Protein AF-A0A9X6W369-F1 (afdb_monomer_lite)

Structure (mmCIF, N/CA/C/O backbone):
data_AF-A0A9X6W369-F1
#
_entry.id   AF-A0A9X6W369-F1
#
loop_
_atom_site.group_PDB
_atom_site.id
_atom_site.type_symbol
_atom_site.label_atom_id
_atom_site.label_alt_id
_atom_site.label_comp_id
_atom_site.label_asym_id
_atom_site.label_entity_id
_atom_site.label_seq_id
_atom_site.pdbx_PDB_ins_code
_atom_site.Cartn_x
_atom_site.Cartn_y
_atom_site.Cartn_z
_atom_site.occupancy
_atom_site.B_iso_or_equiv
_atom_site.auth_seq_id
_atom_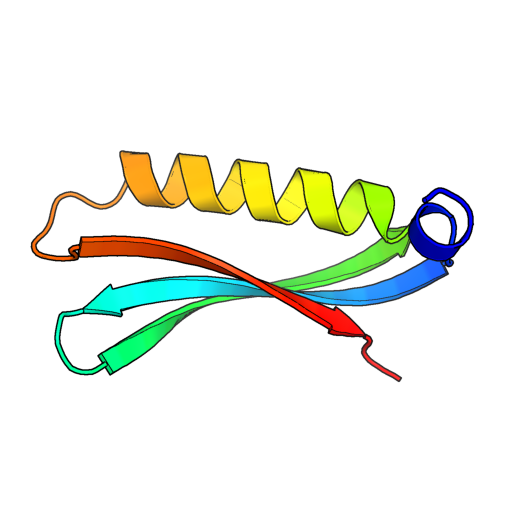site.auth_comp_id
_atom_site.auth_asym_id
_atom_site.auth_atom_id
_atom_site.pdbx_PDB_model_num
ATOM 1 N N . MET A 1 1 ? -2.167 19.998 8.680 1.00 58.38 1 MET A N 1
ATOM 2 C CA . MET A 1 1 ? -2.092 18.557 9.030 1.00 58.38 1 MET A CA 1
ATOM 3 C C . MET A 1 1 ? -2.100 18.448 10.549 1.00 58.38 1 MET A C 1
ATOM 5 O O . MET A 1 1 ? -1.168 19.000 11.123 1.00 58.38 1 MET A O 1
ATOM 9 N N . PRO A 1 2 ? -3.165 17.934 11.214 1.00 51.50 2 PRO A N 1
ATOM 10 C CA . PRO A 1 2 ? -3.073 16.568 11.781 1.00 51.50 2 PRO A CA 1
ATOM 11 C C . PRO A 1 2 ? -4.393 15.787 12.063 1.00 51.50 2 PRO A C 1
ATOM 13 O O . PRO A 1 2 ? -4.311 14.596 12.359 1.00 51.50 2 PRO A O 1
ATOM 16 N N . ASN A 1 3 ? -5.599 16.372 11.981 1.00 58.50 3 ASN A N 1
ATOM 17 C CA . ASN A 1 3 ? -6.819 15.697 12.478 1.00 58.50 3 ASN A CA 1
ATOM 18 C C . ASN A 1 3 ? -7.266 14.503 11.624 1.00 58.50 3 ASN A C 1
ATOM 20 O O . ASN A 1 3 ? -7.806 13.532 12.151 1.00 58.50 3 ASN A O 1
ATOM 24 N N . GLU A 1 4 ? -6.988 14.529 10.321 1.00 70.94 4 GLU A N 1
ATOM 25 C CA . GLU A 1 4 ? -7.406 13.455 9.419 1.00 70.94 4 GLU A CA 1
ATOM 26 C C . GLU A 1 4 ? -6.672 12.135 9.684 1.00 70.94 4 GLU A C 1
ATOM 28 O O . GLU A 1 4 ? -7.269 11.073 9.520 1.00 70.94 4 GLU A O 1
ATOM 33 N N . LEU A 1 5 ? -5.424 12.162 10.173 1.00 77.50 5 LEU A N 1
ATOM 34 C CA . LEU A 1 5 ? -4.645 10.945 10.451 1.00 77.50 5 LEU A CA 1
ATOM 35 C C . LEU A 1 5 ? -5.229 10.111 11.602 1.00 77.50 5 LEU A C 1
ATOM 37 O O . LEU A 1 5 ? -5.053 8.890 11.625 1.00 77.50 5 LEU A O 1
ATOM 41 N N . ASN A 1 6 ? -5.948 10.750 12.526 1.00 80.81 6 ASN A N 1
ATOM 42 C CA . ASN A 1 6 ? -6.660 10.076 13.612 1.00 80.81 6 ASN A CA 1
ATOM 43 C C . ASN A 1 6 ? -8.047 9.575 13.195 1.00 80.81 6 ASN A C 1
ATOM 45 O O . ASN A 1 6 ? -8.690 8.864 13.970 1.00 80.81 6 ASN A O 1
ATOM 49 N N . THR A 1 7 ? -8.495 9.888 11.974 1.00 87.38 7 THR A N 1
ATOM 50 C CA . THR A 1 7 ? -9.765 9.385 11.450 1.00 87.38 7 THR A CA 1
ATOM 51 C C . THR A 1 7 ? -9.722 7.871 11.431 1.00 87.38 7 THR A C 1
ATOM 53 O O . THR A 1 7 ? -8.854 7.256 10.804 1.00 87.38 7 THR A O 1
ATOM 56 N N . THR A 1 8 ? -10.663 7.275 12.150 1.00 89.44 8 THR A N 1
ATOM 57 C CA . THR A 1 8 ? -10.819 5.827 12.191 1.00 89.44 8 THR A CA 1
ATOM 58 C C . THR A 1 8 ? -11.808 5.431 11.105 1.00 89.44 8 THR A C 1
ATOM 60 O O . THR A 1 8 ? -12.803 6.118 10.880 1.00 89.44 8 THR A O 1
ATOM 63 N N . GLY A 1 9 ? -11.521 4.354 10.392 1.00 91.81 9 GLY A N 1
ATOM 64 C CA . GLY A 1 9 ? -12.374 3.879 9.315 1.00 91.81 9 GLY A CA 1
ATOM 65 C C . GLY A 1 9 ? -11.841 2.591 8.721 1.00 91.81 9 GLY A C 1
ATOM 66 O O . GLY A 1 9 ? -10.810 2.066 9.154 1.00 91.81 9 GLY A O 1
ATOM 67 N N . LYS A 1 10 ? -12.555 2.082 7.726 1.00 94.31 10 LYS A N 1
ATOM 68 C CA . LYS A 1 10 ? -12.063 1.011 6.877 1.00 94.31 10 LYS A CA 1
ATOM 69 C C . LYS A 1 10 ? -11.370 1.648 5.677 1.00 94.31 10 LYS A C 1
ATOM 71 O O . LYS A 1 10 ? -11.909 2.537 5.030 1.00 94.31 10 LYS A O 1
ATOM 76 N N . TRP A 1 11 ? -10.144 1.233 5.411 1.00 94.75 11 TRP A N 1
ATOM 77 C CA . TRP A 1 11 ? -9.284 1.817 4.392 1.00 94.75 11 TRP A CA 1
ATOM 78 C C . TRP A 1 11 ? -8.841 0.728 3.433 1.00 94.75 11 TRP A C 1
ATOM 80 O O . TRP A 1 11 ? -8.241 -0.264 3.845 1.00 94.75 11 TRP A O 1
ATOM 90 N N . ARG A 1 12 ? -9.094 0.920 2.145 1.00 95.25 12 ARG A N 1
ATOM 91 C CA . ARG A 1 12 ? -8.527 0.098 1.087 1.00 95.25 12 ARG A CA 1
ATOM 92 C C . ARG A 1 12 ? -7.167 0.659 0.703 1.00 95.25 12 ARG A C 1
ATOM 94 O O . ARG A 1 12 ? -7.058 1.795 0.245 1.00 95.25 12 ARG A O 1
ATOM 101 N N . LEU A 1 13 ? -6.138 -0.141 0.927 1.00 94.50 13 LEU A N 1
ATOM 102 C CA . LEU A 1 13 ? -4.753 0.138 0.588 1.00 94.50 13 LEU A CA 1
ATOM 103 C C . LEU A 1 13 ? -4.466 -0.506 -0.764 1.00 94.50 13 LEU A C 1
ATOM 105 O O . LEU A 1 13 ? -4.629 -1.717 -0.913 1.00 94.50 13 LEU A O 1
ATOM 109 N N . GLU A 1 14 ? -4.042 0.281 -1.744 1.00 94.31 14 GLU A N 1
ATOM 110 C CA . GLU A 1 14 ? -3.717 -0.208 -3.082 1.00 94.31 14 GLU A CA 1
ATOM 111 C C . GLU A 1 14 ? -2.294 0.203 -3.448 1.00 94.31 14 GLU A C 1
ATOM 113 O O . GLU A 1 14 ? -1.889 1.343 -3.218 1.00 94.31 14 GLU A O 1
ATOM 118 N N . ILE A 1 15 ? -1.543 -0.733 -4.017 1.00 91.19 15 ILE A N 1
ATOM 119 C CA . ILE A 1 15 ? -0.204 -0.507 -4.560 1.00 91.19 15 ILE A CA 1
ATOM 120 C C . ILE A 1 15 ? -0.306 -0.634 -6.069 1.00 91.19 15 ILE A C 1
ATOM 122 O O . ILE A 1 15 ? -0.909 -1.582 -6.581 1.00 91.19 15 ILE A O 1
ATOM 126 N N . LEU A 1 16 ? 0.274 0.335 -6.759 1.00 90.12 16 LEU A N 1
ATOM 127 C CA . LEU A 1 16 ? 0.227 0.479 -8.201 1.00 90.12 16 LEU A CA 1
ATOM 128 C C . LEU A 1 16 ? 1.626 0.223 -8.754 1.00 90.12 16 LEU A C 1
ATOM 130 O O . LEU A 1 16 ? 2.578 0.848 -8.296 1.00 90.12 16 LEU A O 1
ATOM 134 N N . ALA A 1 17 ? 1.755 -0.661 -9.737 1.00 86.94 17 ALA A N 1
ATOM 135 C CA . ALA A 1 17 ? 2.940 -0.680 -10.586 1.00 86.94 17 ALA A CA 1
ATOM 136 C C . ALA A 1 17 ? 2.722 0.302 -11.740 1.00 86.94 17 ALA A C 1
ATOM 138 O O . ALA A 1 17 ? 1.675 0.261 -12.398 1.00 86.94 17 ALA A O 1
ATOM 139 N N . ILE A 1 18 ? 3.692 1.192 -11.946 1.00 82.56 18 ILE A N 1
ATOM 140 C CA . ILE A 1 18 ? 3.640 2.253 -12.950 1.00 82.56 18 ILE A CA 1
ATOM 141 C C . ILE A 1 18 ? 4.404 1.782 -14.188 1.00 82.56 18 ILE A C 1
ATOM 143 O O . ILE A 1 18 ? 5.627 1.649 -14.167 1.00 82.56 18 ILE A O 1
ATOM 147 N N . PHE A 1 19 ? 3.675 1.549 -15.274 1.00 79.50 19 PHE A N 1
ATOM 148 C CA . PHE A 1 19 ? 4.215 1.309 -16.611 1.00 79.50 19 PHE A CA 1
ATOM 149 C C . PHE A 1 19 ? 4.031 2.580 -17.456 1.00 79.50 19 PHE A C 1
ATOM 151 O O . PHE A 1 19 ? 3.118 3.359 -17.171 1.00 79.50 19 PHE A O 1
ATOM 158 N N . PRO A 1 20 ? 4.823 2.797 -18.522 1.00 68.31 20 PRO A N 1
ATOM 159 C CA . PRO A 1 20 ? 4.833 4.068 -19.258 1.00 68.31 20 PRO A CA 1
ATOM 160 C C . PRO A 1 20 ? 3.480 4.467 -19.878 1.00 68.31 20 PRO A C 1
ATOM 162 O O . PRO A 1 20 ? 3.289 5.627 -20.221 1.00 68.31 20 PRO A O 1
ATOM 165 N N . MET A 1 21 ? 2.525 3.537 -19.999 1.00 74.94 21 MET A N 1
ATOM 166 C CA . MET A 1 21 ? 1.174 3.809 -20.516 1.00 74.94 21 MET A CA 1
ATOM 167 C C . MET A 1 21 ? 0.043 3.231 -19.653 1.00 74.94 21 MET A C 1
ATOM 169 O O . MET A 1 21 ? -1.118 3.261 -20.061 1.00 74.94 21 MET A O 1
ATOM 173 N N . LYS A 1 22 ? 0.347 2.647 -18.485 1.00 75.12 22 LYS A N 1
ATOM 174 C CA . LYS A 1 22 ? -0.669 1.968 -17.672 1.00 75.12 22 LYS A CA 1
ATOM 175 C C . LYS A 1 22 ? -0.280 1.893 -16.204 1.00 75.12 22 LYS A C 1
ATOM 177 O O . LYS A 1 22 ? 0.829 1.500 -15.860 1.00 75.12 22 LYS A O 1
ATOM 182 N N . GLU A 1 23 ? -1.244 2.163 -15.337 1.00 77.06 23 GLU A N 1
ATOM 183 C CA . GLU A 1 23 ? -1.154 1.824 -13.921 1.00 77.06 23 GLU A CA 1
ATOM 184 C C . GLU A 1 23 ? -1.925 0.529 -13.670 1.00 77.06 23 GLU A C 1
ATOM 186 O O . GLU A 1 23 ? -3.092 0.407 -14.052 1.00 77.06 23 GLU A O 1
ATOM 191 N N . ASN A 1 24 ? -1.291 -0.441 -13.013 1.00 84.06 24 ASN A N 1
ATOM 192 C CA . ASN A 1 24 ? -1.956 -1.671 -12.589 1.00 84.06 24 ASN A CA 1
ATOM 193 C C . ASN A 1 24 ? -1.902 -1.801 -11.070 1.00 84.06 24 ASN A C 1
ATOM 195 O O . ASN A 1 24 ? -0.843 -1.657 -10.462 1.00 84.06 24 ASN A O 1
ATOM 199 N N . VAL A 1 25 ? -3.039 -2.133 -10.454 1.00 86.25 25 VAL A N 1
ATOM 200 C CA . VAL A 1 25 ? -3.081 -2.491 -9.032 1.00 86.25 25 VAL A CA 1
ATOM 201 C C . VAL A 1 25 ? -2.432 -3.863 -8.868 1.00 86.25 25 VAL A C 1
ATOM 203 O O . VAL A 1 25 ? -3.009 -4.876 -9.250 1.00 86.25 25 VAL A O 1
ATOM 206 N N . VAL A 1 26 ? -1.232 -3.895 -8.294 1.00 85.69 26 VAL A N 1
ATOM 207 C CA . VAL A 1 26 ? -0.462 -5.131 -8.056 1.00 85.69 26 VAL A CA 1
ATOM 208 C C . VAL A 1 26 ? -0.686 -5.709 -6.664 1.00 85.69 26 VAL A C 1
ATOM 210 O O . VAL A 1 26 ? -0.341 -6.857 -6.389 1.00 85.69 26 VAL A O 1
ATOM 213 N N . TYR A 1 27 ? -1.264 -4.917 -5.764 1.00 87.50 27 TYR A N 1
ATOM 214 C CA . TYR A 1 27 ? -1.666 -5.366 -4.443 1.00 87.50 27 TYR A CA 1
ATOM 215 C C . TYR A 1 27 ? -2.830 -4.519 -3.941 1.00 87.50 27 TYR A C 1
ATOM 217 O O . TYR A 1 27 ? -2.820 -3.295 -4.068 1.00 87.50 27 TYR A O 1
ATOM 225 N N . SER A 1 28 ? -3.822 -5.174 -3.347 1.00 92.06 28 SER A N 1
ATOM 226 C CA . SER A 1 28 ? -4.939 -4.521 -2.677 1.00 92.06 28 SER A CA 1
ATOM 227 C C . SER A 1 28 ? -5.212 -5.244 -1.369 1.00 92.06 28 SER A C 1
ATOM 229 O O . SER A 1 28 ? -5.243 -6.472 -1.324 1.00 92.06 28 SER A O 1
ATOM 231 N N . THR A 1 29 ? -5.387 -4.487 -0.296 1.00 93.31 29 THR A N 1
ATOM 232 C CA . THR A 1 29 ? -5.811 -5.025 0.994 1.00 93.31 29 THR A CA 1
ATOM 233 C C . THR A 1 29 ? -6.685 -4.014 1.708 1.00 93.31 29 THR A C 1
ATOM 235 O O . THR A 1 29 ? -6.676 -2.825 1.387 1.00 93.31 29 THR A O 1
ATOM 238 N N . THR A 1 30 ? -7.434 -4.475 2.694 1.00 93.81 30 THR A N 1
ATOM 239 C CA . THR A 1 30 ? -8.278 -3.631 3.529 1.00 93.81 30 THR A CA 1
ATOM 240 C C . THR A 1 30 ? -7.739 -3.605 4.950 1.00 93.81 30 THR A C 1
ATOM 242 O O . THR A 1 30 ? -7.313 -4.613 5.506 1.00 93.81 30 THR A O 1
ATOM 245 N N . TYR A 1 31 ? -7.745 -2.421 5.547 1.00 92.25 31 TYR A N 1
ATOM 246 C CA . TYR A 1 31 ? -7.302 -2.185 6.909 1.00 92.25 31 TYR A CA 1
ATOM 247 C C . TYR A 1 31 ? -8.346 -1.363 7.653 1.00 92.25 31 TYR A C 1
ATOM 249 O O . TYR A 1 31 ? -8.717 -0.280 7.214 1.00 92.25 31 TYR A O 1
ATOM 257 N N . GLN A 1 32 ? -8.784 -1.855 8.805 1.00 93.38 32 GLN A N 1
ATOM 258 C CA . GLN A 1 32 ? -9.669 -1.121 9.696 1.00 93.38 32 GLN A CA 1
ATOM 259 C C . GLN A 1 32 ? -8.854 -0.494 10.827 1.00 93.38 32 GLN A C 1
ATOM 261 O O . GLN A 1 32 ? -8.129 -1.187 11.539 1.00 93.38 32 GLN A O 1
ATOM 266 N N . GLY A 1 33 ? -8.950 0.824 10.980 1.00 92.94 33 GLY A N 1
ATOM 267 C CA . GLY A 1 33 ? -8.244 1.561 12.021 1.00 92.94 33 GLY A CA 1
ATOM 268 C C . GLY A 1 33 ? -7.974 3.009 11.632 1.00 92.94 33 GLY A C 1
ATOM 269 O O . GLY A 1 33 ? -8.694 3.600 10.830 1.00 92.94 33 GLY A O 1
ATOM 270 N N . ARG A 1 34 ? -6.936 3.600 12.225 1.00 92.75 34 ARG A N 1
ATOM 271 C CA . ARG A 1 34 ? -6.569 5.006 11.992 1.00 92.75 34 ARG A CA 1
ATOM 272 C C . ARG A 1 34 ? -5.902 5.207 10.630 1.00 92.75 34 ARG A C 1
ATOM 274 O O . ARG A 1 34 ? -5.009 4.434 10.271 1.00 92.75 34 ARG A O 1
ATOM 281 N N . LEU A 1 35 ? -6.265 6.278 9.924 1.00 90.12 35 LEU A N 1
ATOM 282 C CA . LEU A 1 35 ? -5.696 6.654 8.626 1.00 90.12 35 LEU A CA 1
ATOM 283 C C . LEU A 1 35 ? -4.163 6.761 8.665 1.00 90.12 35 LEU A C 1
ATOM 285 O O . LEU A 1 35 ? -3.491 6.290 7.754 1.00 90.12 35 LEU A O 1
ATOM 289 N N . GLY A 1 36 ? -3.578 7.294 9.741 1.00 89.50 36 GLY A N 1
ATOM 290 C CA . GLY A 1 36 ? -2.120 7.381 9.879 1.00 89.50 36 GLY A CA 1
ATOM 291 C C . GLY A 1 36 ? -1.421 6.018 9.851 1.00 89.50 36 GLY A C 1
ATOM 292 O O . GLY A 1 36 ? -0.383 5.861 9.213 1.00 89.50 36 GLY A O 1
ATOM 293 N N . VAL A 1 37 ? -2.032 4.993 10.454 1.00 90.75 37 VAL A 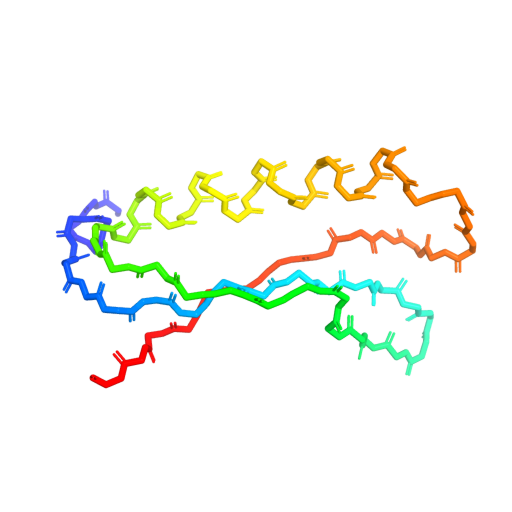N 1
ATOM 294 C CA . VAL A 1 37 ? -1.507 3.618 10.388 1.00 90.75 37 VAL A CA 1
ATOM 295 C C . VAL A 1 37 ? -1.693 3.039 8.985 1.00 90.75 37 VAL A C 1
ATOM 297 O O . VAL A 1 37 ? -0.816 2.334 8.491 1.00 90.75 37 VAL A O 1
ATOM 300 N N . ALA A 1 38 ? -2.803 3.368 8.320 1.00 91.62 38 ALA A N 1
ATOM 301 C CA . ALA A 1 38 ? -3.069 3.000 6.931 1.00 91.62 38 ALA A CA 1
ATOM 302 C C . ALA A 1 38 ? -1.964 3.538 5.989 1.00 91.62 38 ALA A C 1
ATOM 304 O O . ALA A 1 38 ? -1.428 2.784 5.175 1.00 91.62 38 ALA A O 1
ATOM 305 N N . TYR A 1 39 ? -1.550 4.798 6.183 1.00 91.12 39 TYR A N 1
ATOM 306 C CA . TYR A 1 39 ? -0.425 5.440 5.485 1.00 91.12 39 TYR A CA 1
ATOM 307 C C . TYR A 1 39 ? 0.903 4.717 5.685 1.00 91.12 39 TYR A C 1
ATOM 309 O O . TYR A 1 39 ? 1.600 4.427 4.711 1.00 91.12 39 TYR A O 1
ATOM 317 N N . ILE A 1 40 ? 1.255 4.397 6.930 1.00 92.19 40 ILE A N 1
ATOM 318 C CA . ILE A 1 40 ? 2.504 3.687 7.228 1.00 92.19 40 ILE A CA 1
ATOM 319 C C . ILE A 1 40 ? 2.486 2.298 6.578 1.00 92.19 40 ILE A C 1
ATOM 321 O O . ILE A 1 40 ? 3.442 1.913 5.905 1.00 92.19 40 ILE A O 1
ATOM 325 N N . LYS A 1 41 ? 1.374 1.565 6.714 1.00 92.81 41 LYS A N 1
ATOM 326 C CA . LYS A 1 41 ? 1.225 0.213 6.161 1.00 92.81 41 LYS A CA 1
ATOM 327 C C . LYS A 1 41 ? 1.370 0.185 4.644 1.00 92.81 41 LYS A C 1
ATOM 329 O O . LYS A 1 41 ? 2.095 -0.667 4.132 1.00 92.81 41 LYS A O 1
ATOM 334 N N . VAL A 1 42 ? 0.705 1.093 3.927 1.00 92.69 42 VAL A N 1
ATOM 335 C CA . VAL A 1 42 ? 0.773 1.098 2.461 1.00 92.69 42 VAL A CA 1
ATOM 336 C C . VAL A 1 42 ? 2.155 1.513 1.958 1.00 92.69 42 VAL A C 1
ATOM 338 O O . VAL A 1 42 ? 2.659 0.881 1.036 1.00 92.69 42 VAL A O 1
ATOM 341 N N . ARG A 1 43 ? 2.820 2.481 2.609 1.00 91.25 43 ARG A N 1
ATOM 342 C CA . ARG A 1 43 ? 4.191 2.885 2.255 1.00 91.25 43 ARG A CA 1
ATOM 343 C C . ARG A 1 43 ? 5.199 1.760 2.455 1.00 91.25 43 ARG A C 1
ATOM 345 O O . ARG A 1 43 ? 5.986 1.493 1.554 1.00 91.25 43 ARG A O 1
ATOM 352 N N . LEU A 1 44 ? 5.151 1.076 3.599 1.00 91.62 44 LEU A N 1
ATOM 353 C CA . LEU A 1 44 ? 6.037 -0.061 3.866 1.00 91.62 44 LEU A CA 1
ATOM 354 C C . LEU A 1 44 ? 5.826 -1.179 2.844 1.00 91.62 44 LEU A C 1
ATOM 356 O O . LEU A 1 44 ? 6.788 -1.728 2.318 1.00 91.62 44 LEU A O 1
ATOM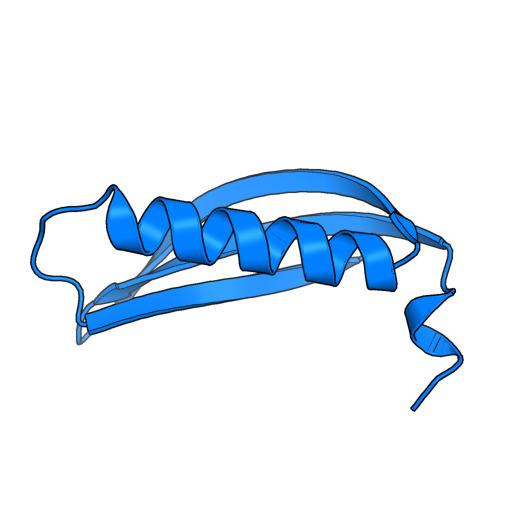 360 N N . LYS A 1 45 ? 4.569 -1.504 2.522 1.00 90.12 45 LYS A N 1
ATOM 361 C CA . LYS A 1 45 ? 4.271 -2.532 1.520 1.00 90.12 45 LYS A CA 1
ATOM 362 C C . LYS A 1 45 ? 4.670 -2.109 0.105 1.00 90.12 45 LYS A C 1
ATOM 364 O O . LYS A 1 45 ? 5.129 -2.970 -0.637 1.00 90.12 45 LYS A O 1
ATOM 369 N N . ALA A 1 46 ? 4.527 -0.833 -0.255 1.00 87.31 46 ALA A N 1
ATOM 370 C CA . ALA A 1 46 ? 4.973 -0.303 -1.541 1.00 87.31 46 ALA A CA 1
ATOM 371 C C . ALA A 1 46 ? 6.496 -0.404 -1.688 1.00 87.31 46 ALA A C 1
ATOM 373 O O . ALA A 1 46 ? 6.953 -0.936 -2.690 1.00 87.31 46 ALA A O 1
ATOM 374 N N . LEU A 1 47 ? 7.262 -0.017 -0.661 1.00 87.75 47 LEU A N 1
ATOM 375 C CA . LEU A 1 47 ? 8.723 -0.156 -0.646 1.00 87.75 47 LEU A CA 1
ATOM 376 C C . LEU A 1 47 ? 9.164 -1.621 -0.770 1.00 87.75 47 LEU A C 1
ATOM 378 O O . LEU A 1 47 ? 10.022 -1.951 -1.577 1.00 87.75 47 LEU A O 1
ATOM 382 N N . LEU A 1 48 ? 8.538 -2.521 -0.004 1.00 87.38 48 LEU A N 1
ATOM 383 C CA . LEU A 1 48 ? 8.826 -3.954 -0.106 1.00 87.38 48 LEU A CA 1
ATOM 384 C C . LEU A 1 48 ? 8.499 -4.500 -1.498 1.00 87.38 48 LEU A C 1
ATOM 386 O O . LEU A 1 48 ? 9.224 -5.353 -2.003 1.00 87.38 48 LEU A O 1
ATOM 390 N N . LYS A 1 49 ? 7.411 -4.024 -2.114 1.00 83.06 49 LYS A N 1
ATOM 391 C CA . LYS A 1 49 ? 7.045 -4.419 -3.473 1.00 83.06 49 LYS A CA 1
ATOM 392 C C . LYS A 1 49 ? 8.034 -3.893 -4.500 1.00 83.06 49 LYS A C 1
ATOM 394 O O . LYS A 1 49 ? 8.431 -4.677 -5.353 1.00 83.06 49 LYS A O 1
ATOM 399 N N . ASP A 1 50 ? 8.463 -2.647 -4.365 1.00 81.94 50 ASP A N 1
ATOM 400 C CA . ASP A 1 50 ? 9.482 -2.029 -5.210 1.00 81.94 50 ASP A CA 1
ATOM 401 C C . ASP A 1 50 ? 10.808 -2.803 -5.163 1.00 81.94 50 ASP A C 1
ATOM 403 O O . ASP A 1 50 ? 11.383 -3.104 -6.198 1.00 81.94 50 ASP A O 1
ATOM 407 N N . TRP A 1 51 ? 11.235 -3.251 -3.978 1.00 80.75 51 TRP A N 1
ATOM 408 C CA . TRP A 1 51 ? 12.429 -4.095 -3.838 1.00 80.75 51 TRP A CA 1
ATOM 409 C C . TRP A 1 51 ? 12.249 -5.527 -4.346 1.00 80.75 51 TRP A C 1
ATOM 411 O O . TRP A 1 51 ? 13.203 -6.137 -4.817 1.00 80.75 51 TRP A O 1
ATOM 421 N N . SER A 1 52 ? 11.048 -6.095 -4.215 1.00 76.44 52 SER A N 1
ATOM 422 C CA . SER A 1 52 ? 10.786 -7.489 -4.602 1.00 76.44 52 SER A CA 1
ATOM 423 C C . SER A 1 52 ? 10.493 -7.683 -6.087 1.00 76.44 52 SER A C 1
ATOM 425 O O . SER A 1 52 ? 10.477 -8.822 -6.549 1.00 76.44 52 SER A O 1
ATOM 427 N N . THR A 1 53 ? 10.183 -6.614 -6.818 1.00 65.62 53 THR A N 1
ATOM 428 C CA . THR A 1 53 ? 9.751 -6.733 -8.210 1.00 65.62 53 THR A CA 1
ATOM 429 C C . THR A 1 53 ? 10.944 -6.384 -9.104 1.00 65.62 53 THR A C 1
ATOM 431 O O . THR A 1 53 ? 11.289 -5.240 -9.335 1.00 65.62 53 THR A O 1
ATOM 434 N N . SER A 1 54 ? 11.649 -7.392 -9.597 1.00 57.56 54 SER A N 1
ATOM 435 C CA . SER A 1 54 ? 12.701 -7.219 -10.599 1.00 57.56 54 SER A CA 1
ATOM 436 C C . SER A 1 54 ? 12.058 -7.163 -11.992 1.00 57.56 54 SER A C 1
ATOM 438 O O . SER A 1 54 ? 11.688 -8.199 -12.541 1.00 57.56 54 SER A O 1
ATOM 440 N N . GLY A 1 55 ? 11.858 -5.968 -12.563 1.00 63.25 55 GLY A N 1
ATOM 441 C CA . GLY A 1 55 ? 11.263 -5.824 -13.902 1.00 63.25 55 GLY A CA 1
ATOM 442 C C . GLY A 1 55 ? 11.062 -4.384 -14.394 1.00 63.25 55 GLY A C 1
ATOM 443 O O . GLY A 1 55 ? 11.235 -3.433 -13.641 1.00 63.25 55 GLY A O 1
ATOM 444 N N . GLU A 1 56 ? 10.679 -4.251 -15.672 1.00 62.78 56 GLU A N 1
ATOM 445 C CA . GLU A 1 56 ? 10.507 -3.013 -16.466 1.00 62.78 56 GLU A CA 1
ATOM 446 C C . GLU A 1 56 ? 9.310 -2.128 -16.046 1.00 62.78 56 GLU A C 1
ATOM 448 O O . GLU A 1 56 ? 8.470 -1.748 -16.864 1.00 62.78 56 GLU A O 1
ATOM 453 N N . TYR A 1 57 ? 9.164 -1.801 -14.767 1.00 69.38 57 TYR A N 1
ATOM 454 C CA . TYR A 1 57 ? 8.229 -0.757 -14.344 1.00 69.38 57 TYR A CA 1
ATOM 455 C C . TYR A 1 57 ? 9.017 0.480 -13.895 1.00 69.38 57 TYR A C 1
ATOM 457 O O . TYR A 1 57 ? 10.115 0.383 -13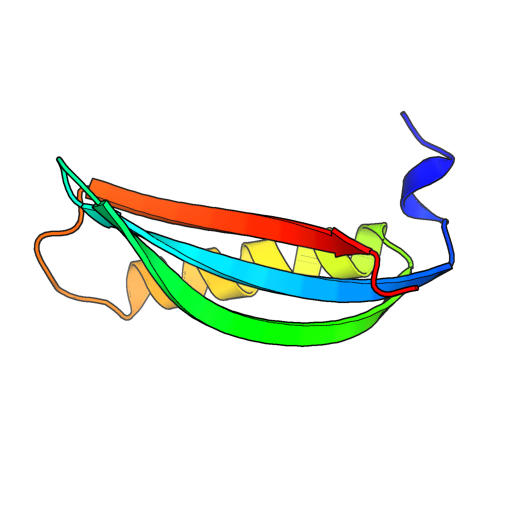.355 1.00 69.38 57 TYR A O 1
ATOM 465 N N . TYR A 1 58 ? 8.467 1.667 -14.151 1.00 69.31 58 TYR A N 1
ATOM 466 C CA . TYR A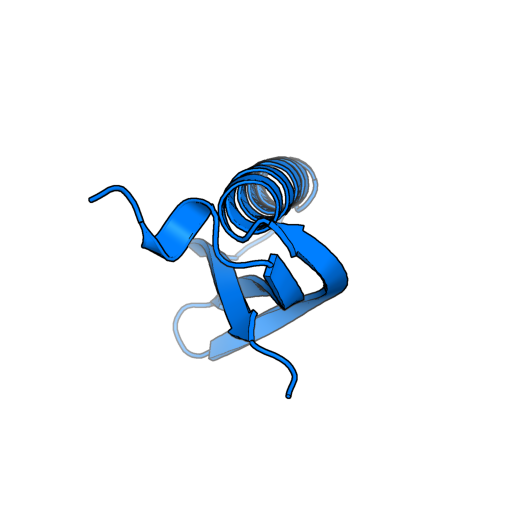 1 58 ? 9.121 2.952 -13.869 1.00 69.31 58 TYR A CA 1
ATOM 467 C C . TYR A 1 58 ? 9.099 3.304 -12.376 1.00 69.31 58 TYR A C 1
ATOM 469 O O . TYR A 1 58 ? 9.845 4.171 -11.928 1.00 69.31 58 TYR A O 1
ATOM 477 N N . GLY A 1 59 ? 8.231 2.644 -11.607 1.00 79.06 59 GLY A N 1
ATOM 478 C CA . GLY A 1 59 ? 8.200 2.732 -10.153 1.00 79.06 59 GLY A CA 1
ATOM 479 C C . GLY A 1 59 ? 6.943 2.120 -9.543 1.00 79.06 59 GLY A C 1
ATOM 480 O O . GLY A 1 59 ? 6.028 1.669 -10.242 1.00 79.06 59 GLY A O 1
ATOM 481 N N . VAL A 1 60 ? 6.896 2.128 -8.213 1.00 85.75 60 VAL A N 1
ATOM 482 C CA . VAL A 1 60 ? 5.741 1.685 -7.429 1.00 85.75 60 VAL A CA 1
ATOM 483 C C . VAL A 1 60 ? 5.062 2.880 -6.762 1.00 85.75 60 VAL A C 1
ATOM 485 O O . VAL A 1 60 ? 5.643 3.581 -5.934 1.00 85.75 60 VAL A O 1
ATOM 488 N N . GLY A 1 61 ? 3.793 3.092 -7.098 1.00 88.12 61 GLY A N 1
ATOM 489 C CA . GLY A 1 61 ? 2.906 4.047 -6.442 1.00 88.12 61 GLY A CA 1
ATOM 490 C C . GLY A 1 61 ? 2.021 3.384 -5.387 1.00 88.12 61 GLY A C 1
ATOM 491 O O . GLY A 1 61 ? 1.915 2.159 -5.292 1.00 88.12 61 GLY A O 1
ATOM 492 N N . TRP A 1 62 ? 1.325 4.195 -4.598 1.00 92.44 62 TRP A N 1
ATOM 493 C CA . TRP A 1 62 ? 0.314 3.709 -3.662 1.00 92.44 62 TRP A CA 1
ATOM 494 C C . TRP A 1 62 ? -0.824 4.710 -3.501 1.00 92.44 62 TRP A C 1
ATOM 496 O O . TRP A 1 62 ? -0.646 5.915 -3.663 1.00 92.44 62 TRP A O 1
ATOM 506 N N . ARG A 1 63 ? -2.005 4.203 -3.146 1.00 92.81 63 ARG A N 1
ATOM 507 C CA . ARG A 1 63 ? -3.176 5.017 -2.814 1.00 92.81 63 ARG A CA 1
ATOM 508 C C . ARG A 1 63 ? -3.988 4.391 -1.688 1.00 92.81 63 ARG A C 1
ATOM 510 O O . ARG A 1 63 ? -3.982 3.176 -1.493 1.00 92.81 63 ARG A O 1
ATOM 517 N N . ILE A 1 64 ? -4.701 5.242 -0.959 1.00 92.38 64 ILE A N 1
ATOM 518 C CA . ILE A 1 64 ? -5.605 4.851 0.122 1.00 92.38 64 ILE A CA 1
ATOM 519 C C . ILE A 1 64 ? -6.992 5.364 -0.229 1.00 92.38 64 ILE A C 1
ATOM 521 O O . ILE A 1 64 ? -7.151 6.535 -0.563 1.00 92.38 64 ILE A O 1
ATOM 525 N N . LYS A 1 65 ? -7.995 4.497 -0.142 1.00 92.94 65 LYS A N 1
ATOM 526 C CA . LYS A 1 65 ? -9.403 4.863 -0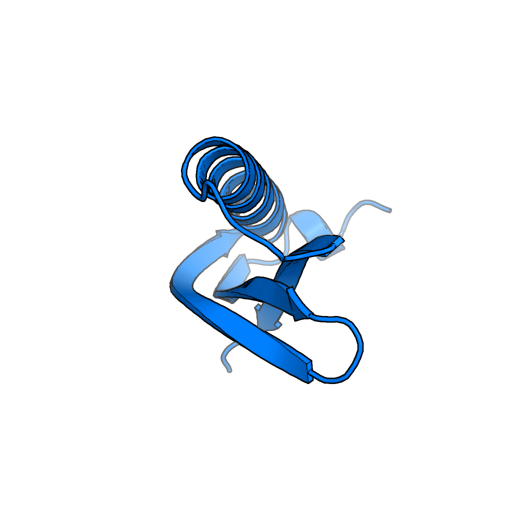.303 1.00 92.94 65 LYS A CA 1
ATOM 527 C C . LYS A 1 65 ? -10.146 4.545 0.981 1.00 92.94 65 LYS A C 1
ATOM 529 O O . LYS A 1 65 ? -9.921 3.489 1.568 1.00 92.94 65 LYS A O 1
ATOM 534 N N . LYS A 1 66 ? -11.028 5.437 1.421 1.00 88.88 66 LYS A N 1
ATOM 535 C CA . LYS A 1 66 ? -11.971 5.112 2.492 1.00 88.88 66 LYS A CA 1
ATOM 536 C C . LYS A 1 66 ? -13.001 4.134 1.931 1.00 88.88 66 LYS A C 1
ATOM 538 O O . LYS A 1 66 ? -13.600 4.420 0.899 1.00 88.88 66 LYS A O 1
ATOM 543 N N . GLU A 1 67 ? -13.172 2.991 2.578 1.00 86.56 67 GLU A N 1
ATOM 544 C CA . GLU A 1 67 ? -14.369 2.175 2.396 1.00 86.56 67 GLU A CA 1
ATOM 545 C C . GLU A 1 67 ? -15.422 2.659 3.391 1.00 86.56 67 GLU A C 1
ATOM 547 O O . GLU A 1 67 ? -15.082 2.939 4.544 1.00 86.56 67 GLU A O 1
ATOM 552 N N . SER A 1 68 ? -16.646 2.833 2.880 1.00 66.69 68 SER A N 1
ATOM 553 C CA . SER A 1 68 ? -17.819 3.378 3.573 1.00 66.69 68 SER A CA 1
ATOM 554 C C . SER A 1 68 ? -17.988 2.865 4.997 1.00 66.69 68 SER A C 1
ATOM 556 O O . SER A 1 68 ? -17.894 1.633 5.200 1.00 66.69 68 SER A O 1
#

pLDDT: mean 83.84, std 10.93, range [51.5, 95.25]

Foldseek 3Di:
DPPQQQDWAKKKKFKWFAAPVDTDGPDIDIDTTGNVVSVVVNVVVQVVCQVVDDDRTPGMDMDMDGDD

Sequence (68 aa):
MPNELNTTGKWRLEILAIFPMKENVVYSTTYQGRLGVAYIKVRLKALLKDWSTSGEYYGVGWRIKKES

Radius of gyration: 12.87 Å; chains: 1; bounding box: 30×26×34 Å

Organism: Bacillus cereus (NCBI:txid1396)

Secondary structure (DSSP, 8-state):
--GGGG-EEEEEEEEEEEETTEEEEEEEEEEEEEHHHHHHHHHHHHHHHHHH--SS-SEEEEEEEEE-